Protein AF-A0A8C4X4Q2-F1 (afdb_monomer)

Sequence (157 aa):
MQVPPLYSALKKDGQRLSVLVKKGVPVEAKPARPVTVFNLELQNFSLPLFTLDIECGGGFYVRSLVCDIGKELSSCAHVKKLIRTKQGPFTLEEHALHEDKWTIDAIAESIQAGIPLLTEESTAKKIKLDTTCDIPQSDESNVDGEGTKTIEGKVET

Mean predicted aligned error: 9.9 Å

InterPro domains:
  IPR002501 Pseudouridine sy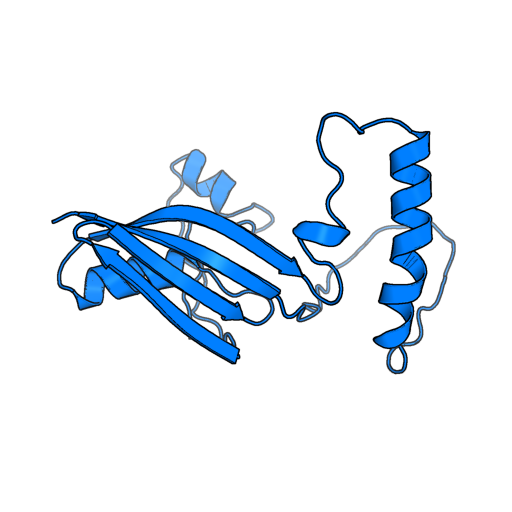nthase II, N-terminal [PF01509] (1-62)
  IPR014780 tRNA pseudouridine synthase II, TruB [PTHR13767] (1-129)
  IPR020103 Pseudouridine synthase, catalytic domain superfamily [SSF55120] (1-108)

pLDDT: mean 81.89, std 21.3, range [24.88, 97.81]

Structure (mmCIF, N/CA/C/O backbone):
data_AF-A0A8C4X4Q2-F1
#
_entry.id   AF-A0A8C4X4Q2-F1
#
loop_
_atom_site.group_PDB
_atom_site.id
_atom_site.type_symbol
_atom_site.label_atom_id
_atom_site.label_alt_id
_atom_site.label_comp_id
_atom_site.label_asym_id
_atom_site.label_entity_id
_atom_site.label_seq_id
_atom_site.pdbx_PDB_ins_code
_atom_site.Cartn_x
_atom_site.Cartn_y
_atom_site.Cartn_z
_atom_site.occupancy
_atom_site.B_iso_or_equiv
_atom_site.auth_seq_id
_atom_site.auth_comp_id
_atom_site.auth_asym_id
_atom_site.auth_atom_id
_atom_site.pdbx_PDB_model_num
ATOM 1 N N . MET A 1 1 ? 4.409 2.897 16.162 1.00 93.44 1 MET A N 1
ATOM 2 C CA . MET A 1 1 ? 4.046 1.461 16.244 1.00 93.44 1 MET A CA 1
ATOM 3 C C . MET A 1 1 ? 2.809 1.229 15.395 1.00 93.44 1 MET A C 1
ATOM 5 O O . MET A 1 1 ? 1.936 2.082 15.424 1.00 93.44 1 MET A O 1
ATOM 9 N N . GLN A 1 2 ? 2.711 0.117 14.666 1.00 92.94 2 GLN A N 1
ATOM 10 C CA . GLN A 1 2 ? 1.495 -0.252 13.929 1.00 92.94 2 GLN A CA 1
ATOM 11 C C . GLN A 1 2 ? 1.080 -1.688 14.223 1.00 92.94 2 GLN A C 1
ATOM 13 O O . GLN A 1 2 ? 1.918 -2.591 14.242 1.00 92.94 2 GLN A O 1
ATOM 18 N N . VAL A 1 3 ? -0.225 -1.896 14.401 1.00 93.06 3 VAL A N 1
ATOM 19 C CA . VAL A 1 3 ? -0.832 -3.229 14.406 1.00 93.06 3 VAL A CA 1
ATOM 20 C C . VAL A 1 3 ? -1.103 -3.636 12.951 1.00 93.06 3 VAL A C 1
ATOM 22 O O . VAL A 1 3 ? -1.819 -2.922 12.237 1.00 93.06 3 VAL A O 1
ATOM 25 N N . PRO A 1 4 ? -0.537 -4.759 12.472 1.00 90.81 4 PRO A N 1
ATOM 26 C CA . PRO A 1 4 ? -0.830 -5.251 11.134 1.00 90.81 4 PRO A CA 1
ATOM 27 C C . PRO A 1 4 ? -2.320 -5.592 10.973 1.00 90.81 4 PRO A C 1
ATOM 29 O O . PRO A 1 4 ? -2.918 -6.168 11.885 1.00 90.81 4 PRO A O 1
ATOM 32 N N . PRO A 1 5 ? -2.924 -5.321 9.805 1.00 89.56 5 PRO A N 1
ATOM 33 C CA . PRO A 1 5 ? -4.310 -5.674 9.552 1.00 89.56 5 PRO A CA 1
ATOM 34 C C . PRO A 1 5 ? -4.478 -7.199 9.499 1.00 89.56 5 PRO A C 1
ATOM 36 O O . PRO A 1 5 ? -3.598 -7.926 9.022 1.00 89.56 5 PRO A O 1
ATOM 39 N N . LEU A 1 6 ? -5.655 -7.681 9.911 1.00 88.88 6 LEU A N 1
ATOM 40 C CA . LEU A 1 6 ? -6.028 -9.102 9.836 1.00 88.88 6 LEU A CA 1
ATOM 41 C C . LEU A 1 6 ? -5.916 -9.645 8.402 1.00 88.88 6 LEU A C 1
ATOM 43 O O . LEU A 1 6 ? -5.392 -10.733 8.166 1.00 88.88 6 LEU A O 1
ATOM 47 N N . TYR A 1 7 ? -6.318 -8.839 7.417 1.00 88.19 7 TYR A N 1
ATOM 48 C CA . TYR A 1 7 ? -6.091 -9.111 6.000 1.00 88.19 7 TYR A CA 1
ATOM 49 C C . TYR A 1 7 ? -4.652 -8.767 5.587 1.00 88.19 7 TYR A C 1
ATOM 51 O O . TYR A 1 7 ? -4.400 -7.781 4.883 1.00 88.19 7 TYR A O 1
ATOM 59 N N . SER A 1 8 ? -3.705 -9.603 6.012 1.00 87.50 8 SER A N 1
ATOM 60 C CA . SER A 1 8 ? -2.290 -9.525 5.637 1.00 87.50 8 SER A CA 1
ATOM 61 C C . SER A 1 8 ? -1.722 -10.887 5.213 1.00 87.50 8 SER A C 1
ATOM 63 O O . SER A 1 8 ? -2.360 -11.941 5.338 1.00 87.50 8 SER A O 1
ATOM 65 N N . ALA A 1 9 ? -0.511 -10.854 4.650 1.00 88.12 9 ALA A N 1
ATOM 66 C CA . ALA A 1 9 ? 0.241 -12.042 4.251 1.00 88.12 9 ALA A CA 1
ATOM 67 C C . ALA A 1 9 ? 1.014 -12.688 5.417 1.00 88.12 9 ALA A C 1
ATOM 69 O O . ALA A 1 9 ? 1.608 -13.751 5.237 1.00 88.12 9 ALA A O 1
ATOM 70 N N . LEU A 1 10 ? 0.987 -12.076 6.608 1.00 85.88 10 LEU A N 1
ATOM 71 C CA . LEU A 1 10 ? 1.619 -12.619 7.808 1.00 85.8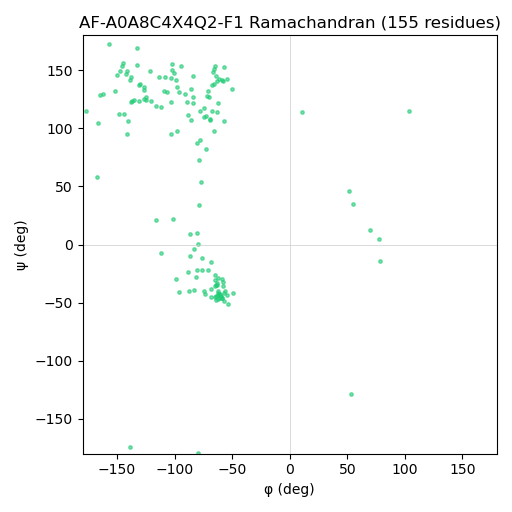8 10 LEU A CA 1
ATOM 72 C C . LEU A 1 10 ? 1.053 -14.007 8.120 1.00 85.88 10 LEU A C 1
ATOM 74 O O . LEU A 1 10 ? -0.144 -14.248 7.966 1.00 85.88 10 LEU A O 1
ATOM 78 N N . LYS A 1 11 ? 1.921 -14.921 8.559 1.00 85.50 11 LYS A N 1
ATOM 79 C CA . LYS A 1 11 ? 1.539 -16.299 8.891 1.00 85.50 11 LYS A CA 1
ATOM 80 C C . LYS A 1 11 ? 1.329 -16.492 10.392 1.00 85.50 11 LYS A C 1
ATOM 82 O O . LYS A 1 11 ? 2.108 -15.959 11.182 1.00 85.50 11 LYS A O 1
ATOM 87 N N . LYS A 1 12 ? 0.326 -17.276 10.774 1.00 82.81 12 LYS A N 1
ATOM 88 C CA . LYS A 1 12 ? 0.125 -17.851 12.110 1.00 82.81 12 LYS A CA 1
ATOM 89 C C . LYS A 1 12 ? 0.001 -19.365 11.918 1.00 82.81 12 LYS A C 1
ATOM 91 O O . LYS A 1 12 ? -0.763 -19.794 11.058 1.00 82.81 12 LYS A O 1
ATOM 96 N N . ASP A 1 13 ? 0.839 -20.137 12.607 1.00 83.88 13 ASP A N 1
ATOM 97 C CA . ASP A 1 13 ? 0.862 -21.609 12.536 1.00 83.88 13 ASP A CA 1
ATOM 98 C C . ASP A 1 13 ? 0.930 -22.152 11.093 1.00 83.88 13 ASP A C 1
ATOM 100 O O . ASP A 1 13 ? 0.159 -23.007 10.664 1.00 83.88 13 ASP A O 1
ATOM 104 N N . GLY A 1 14 ? 1.823 -21.567 10.286 1.00 87.56 14 GLY A N 1
ATOM 105 C CA . GLY A 1 14 ? 2.034 -21.942 8.882 1.00 87.56 14 GLY A CA 1
ATOM 106 C C . GLY A 1 14 ? 0.999 -21.401 7.884 1.00 87.56 14 GLY A C 1
ATOM 107 O O . GLY A 1 14 ? 1.278 -21.373 6.685 1.00 87.56 14 GLY A O 1
ATOM 108 N N . GLN A 1 15 ? -0.148 -20.887 8.338 1.00 86.31 15 GLN A N 1
ATOM 109 C CA . GLN A 1 15 ? -1.210 -20.361 7.472 1.00 86.31 15 GLN A CA 1
ATOM 110 C C . GLN A 1 15 ? -1.227 -18.829 7.444 1.00 86.31 15 GLN A C 1
ATOM 112 O O . GLN A 1 15 ? -0.992 -18.168 8.452 1.00 86.31 15 GLN A O 1
ATOM 117 N N . ARG A 1 16 ? -1.522 -18.227 6.283 1.00 89.44 16 ARG A N 1
ATOM 118 C CA . ARG A 1 16 ? -1.669 -16.764 6.160 1.00 89.44 16 ARG A CA 1
ATOM 119 C C . ARG A 1 16 ? -2.911 -16.290 6.922 1.00 89.44 16 ARG A C 1
ATOM 121 O O . ARG A 1 16 ? -3.975 -16.886 6.767 1.00 89.44 16 ARG A O 1
ATOM 128 N N . LEU A 1 17 ? -2.809 -15.176 7.650 1.00 86.62 17 LEU A N 1
ATOM 129 C CA . LEU A 1 17 ? -3.936 -14.580 8.384 1.00 86.62 17 LEU A CA 1
ATOM 130 C C . LEU A 1 17 ? -5.130 -14.321 7.459 1.00 86.62 17 LEU A C 1
ATOM 132 O O . LEU A 1 17 ? -6.251 -14.695 7.780 1.00 86.62 17 LEU A O 1
ATOM 136 N N . SER A 1 18 ? -4.882 -13.791 6.258 1.00 87.69 18 SER A N 1
ATOM 137 C CA . SER A 1 18 ? -5.931 -13.569 5.252 1.00 87.69 18 SER A CA 1
ATOM 138 C C . SER A 1 18 ? -6.698 -14.837 4.850 1.00 87.69 18 SER A C 1
ATOM 140 O O . SER A 1 18 ? -7.885 -14.754 4.547 1.00 87.69 18 SER A O 1
ATOM 142 N N . VAL A 1 19 ? -6.055 -16.010 4.856 1.00 90.06 19 VAL A N 1
ATOM 143 C CA . VAL A 1 19 ? -6.716 -17.293 4.560 1.00 90.06 19 VAL A CA 1
ATOM 144 C C . VAL A 1 19 ? -7.599 -17.720 5.727 1.00 90.06 19 VAL A C 1
ATOM 146 O O . VAL A 1 19 ? -8.725 -18.155 5.507 1.00 90.06 19 VAL A O 1
ATOM 149 N N . LEU A 1 20 ? -7.108 -17.573 6.957 1.00 88.38 20 LEU A N 1
ATOM 150 C CA . LEU A 1 20 ? -7.858 -17.919 8.162 1.00 88.38 20 LEU A CA 1
ATOM 151 C C . LEU A 1 20 ? -9.107 -17.035 8.321 1.00 88.38 20 LEU A C 1
ATOM 153 O O . LEU A 1 20 ? -10.198 -17.559 8.532 1.00 88.38 20 LEU A O 1
ATOM 157 N N . VAL A 1 21 ? -8.974 -15.722 8.098 1.00 89.56 21 VAL A N 1
ATOM 158 C CA . VAL A 1 21 ? -10.096 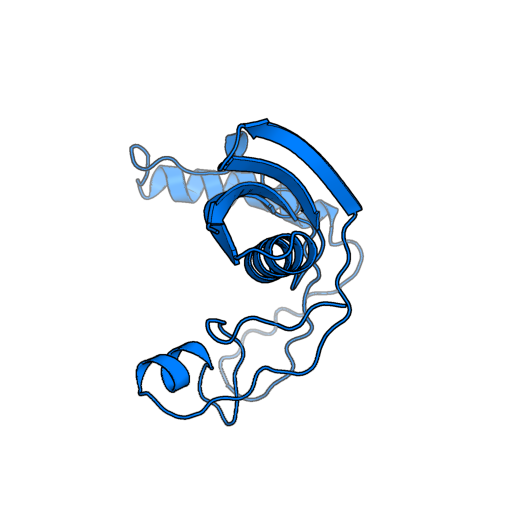-14.767 8.149 1.00 89.56 21 VAL A CA 1
ATOM 159 C C . VAL A 1 21 ? -11.167 -15.108 7.109 1.00 89.56 21 VAL A C 1
ATOM 161 O O . VAL A 1 21 ? -12.350 -15.136 7.432 1.00 89.56 21 VAL A O 1
ATOM 164 N N . LYS A 1 22 ? -10.773 -15.435 5.869 1.00 89.31 22 LYS A N 1
ATOM 165 C CA . LYS A 1 22 ? -11.719 -15.839 4.810 1.00 89.31 22 LYS A CA 1
ATOM 166 C C . LYS A 1 22 ? -12.484 -17.122 5.135 1.00 89.31 22 LYS A C 1
ATOM 168 O O . LYS A 1 22 ? -13.602 -17.291 4.666 1.00 89.31 22 LYS A O 1
ATOM 173 N N . LYS A 1 23 ? -11.889 -18.023 5.919 1.00 91.19 23 LYS A N 1
ATOM 174 C CA . LYS A 1 23 ? -12.534 -19.256 6.393 1.00 91.19 23 LYS A CA 1
ATOM 175 C C . LYS A 1 23 ? -13.462 -19.019 7.595 1.00 91.19 23 LYS A C 1
ATOM 177 O O . LYS A 1 23 ? -14.015 -19.983 8.109 1.00 91.19 23 LYS A O 1
ATOM 182 N N . GLY A 1 24 ? -13.598 -17.776 8.067 1.00 88.62 24 GLY A N 1
ATOM 183 C CA . GLY A 1 24 ? -14.368 -17.445 9.268 1.00 88.62 24 GLY A CA 1
ATOM 184 C C . GLY A 1 24 ? -13.720 -17.932 10.565 1.00 88.62 24 GLY A C 1
ATOM 185 O O . GLY A 1 24 ? -14.369 -17.933 11.607 1.00 88.62 24 GLY A O 1
ATOM 186 N N . VAL A 1 25 ? -12.451 -18.353 10.523 1.00 87.25 25 VAL A N 1
ATOM 187 C CA . VAL A 1 25 ? -11.721 -18.743 11.731 1.00 87.25 25 VAL A CA 1
ATOM 188 C C . VAL A 1 25 ? -11.433 -17.468 12.527 1.00 87.25 25 VAL A C 1
ATOM 190 O O . VAL A 1 25 ? -10.952 -16.496 11.937 1.00 87.25 25 VAL A O 1
ATOM 193 N N . PRO A 1 26 ? -11.704 -17.433 13.843 1.00 84.81 26 PRO A N 1
ATOM 194 C CA . PRO A 1 26 ? -11.332 -16.300 14.675 1.00 84.81 26 PRO A CA 1
ATOM 195 C C . PRO A 1 26 ? -9.808 -16.155 14.684 1.00 84.81 26 PRO A C 1
ATOM 197 O O . PRO A 1 26 ? -9.067 -17.077 15.028 1.00 84.81 26 PRO A O 1
ATOM 200 N N . VAL A 1 27 ? -9.335 -14.989 14.253 1.00 85.12 27 VAL A N 1
ATOM 201 C CA . VAL A 1 27 ? -7.914 -14.681 14.105 1.00 85.12 27 VAL A CA 1
ATOM 202 C C . VAL A 1 27 ? -7.620 -13.401 14.858 1.00 85.12 27 VAL A C 1
ATOM 204 O O . VAL A 1 27 ? -8.225 -12.364 14.601 1.00 85.12 27 VAL A O 1
ATOM 207 N N . GLU A 1 28 ? -6.648 -13.471 15.753 1.00 86.38 28 GLU A N 1
ATOM 208 C CA . GLU A 1 28 ? -6.134 -12.301 16.452 1.00 86.38 28 GLU A CA 1
ATOM 209 C C . GLU A 1 28 ? -5.082 -11.583 15.608 1.00 86.38 28 GLU A C 1
ATOM 211 O O . GLU A 1 28 ? -4.285 -12.208 14.894 1.00 86.38 28 GLU A O 1
ATOM 216 N N . ALA A 1 29 ? -5.067 -10.255 15.708 1.00 83.62 29 ALA A N 1
ATOM 217 C CA . ALA A 1 29 ? -4.037 -9.448 15.081 1.00 83.62 29 ALA A CA 1
ATOM 218 C C . ALA A 1 29 ? -2.667 -9.766 15.696 1.00 83.62 29 ALA A C 1
ATOM 220 O O . ALA A 1 29 ? -2.539 -10.029 16.892 1.00 83.62 29 ALA A O 1
ATOM 221 N N . LYS A 1 30 ? -1.618 -9.728 14.870 1.00 87.31 30 LYS A N 1
ATOM 222 C CA . LYS A 1 30 ? -0.247 -9.821 15.384 1.00 87.31 30 LYS A CA 1
ATOM 223 C C . LYS A 1 30 ? 0.082 -8.597 16.248 1.00 87.31 30 LYS A C 1
ATOM 225 O O . LYS A 1 30 ? -0.484 -7.530 16.007 1.00 87.31 30 LYS A O 1
ATOM 230 N N . PRO A 1 31 ? 1.022 -8.727 17.205 1.00 91.12 31 PRO A N 1
ATOM 231 C CA . PRO A 1 31 ? 1.423 -7.610 18.051 1.00 91.12 31 PRO A CA 1
ATOM 232 C C . PRO A 1 31 ? 1.923 -6.431 17.216 1.00 91.12 31 PRO A C 1
ATOM 234 O O . PRO A 1 31 ? 2.441 -6.614 16.106 1.00 91.12 31 PRO A O 1
ATOM 237 N N . ALA A 1 32 ? 1.772 -5.232 17.779 1.00 93.06 32 ALA A N 1
ATOM 238 C CA . ALA A 1 32 ? 2.241 -4.006 17.159 1.00 93.06 32 ALA A CA 1
ATOM 239 C C . ALA A 1 32 ? 3.754 -4.063 16.914 1.00 93.06 32 ALA A C 1
ATOM 241 O O . ALA A 1 32 ? 4.513 -4.575 17.737 1.00 93.06 32 ALA A O 1
ATOM 242 N N . ARG A 1 33 ? 4.192 -3.520 15.780 1.00 92.88 33 ARG A N 1
ATOM 243 C CA . ARG A 1 33 ? 5.599 -3.505 15.366 1.00 92.88 33 ARG A CA 1
ATOM 244 C C . ARG A 1 33 ? 6.080 -2.070 15.165 1.00 92.88 33 ARG A C 1
ATOM 246 O O . ARG A 1 33 ? 5.258 -1.211 14.812 1.00 92.88 33 ARG A O 1
ATOM 253 N N . PRO A 1 34 ? 7.371 -1.783 15.397 1.00 94.19 34 PRO A N 1
ATOM 254 C CA . PRO A 1 34 ? 7.941 -0.517 14.971 1.00 94.19 34 PRO A CA 1
ATOM 255 C C . PRO A 1 34 ? 7.873 -0.433 13.445 1.00 94.19 34 PRO A C 1
ATOM 257 O O . PRO A 1 34 ? 8.036 -1.431 12.748 1.00 94.19 34 PRO A O 1
ATOM 260 N N . VAL A 1 35 ? 7.568 0.760 12.953 1.00 94.12 35 VAL A N 1
ATOM 261 C CA . VAL A 1 35 ? 7.561 1.107 11.532 1.00 94.12 35 VAL A CA 1
ATOM 262 C C . VAL A 1 35 ? 8.118 2.515 11.411 1.00 94.12 35 VAL A C 1
ATOM 264 O O . VAL A 1 35 ? 7.921 3.324 12.323 1.00 94.12 35 VAL A O 1
ATOM 267 N N . THR A 1 36 ? 8.773 2.798 10.292 1.00 93.81 36 THR A N 1
ATOM 268 C CA . THR A 1 36 ? 9.376 4.104 10.023 1.00 93.81 36 THR A CA 1
ATOM 269 C C . THR A 1 36 ? 8.588 4.822 8.940 1.00 93.81 36 THR A C 1
ATOM 271 O O . THR A 1 36 ? 8.265 4.238 7.902 1.00 93.81 36 THR A O 1
ATOM 274 N N . VAL A 1 37 ? 8.278 6.088 9.202 1.00 95.06 37 VAL A N 1
ATOM 275 C CA . VAL A 1 37 ? 7.725 7.033 8.231 1.00 95.06 37 VAL A CA 1
ATOM 276 C C . VAL A 1 37 ? 8.763 8.131 8.076 1.00 95.06 37 VAL A C 1
ATOM 278 O O . VAL A 1 37 ? 9.121 8.766 9.064 1.00 95.06 37 VAL A O 1
ATOM 281 N N . PHE A 1 38 ? 9.274 8.294 6.863 1.00 95.25 38 PHE A N 1
ATOM 282 C CA . PHE A 1 38 ? 10.283 9.294 6.526 1.00 95.25 38 PHE A CA 1
ATOM 283 C C . PHE A 1 38 ? 9.627 10.622 6.151 1.00 95.25 38 PHE A C 1
ATOM 285 O O . PHE A 1 38 ? 10.074 11.673 6.600 1.00 95.25 38 PHE A O 1
ATOM 292 N N . ASN A 1 39 ? 8.516 10.561 5.409 1.00 96.19 39 ASN A N 1
ATOM 293 C CA . ASN A 1 39 ? 7.710 11.720 5.046 1.00 96.19 39 ASN A CA 1
ATOM 294 C C . ASN A 1 39 ? 6.212 11.382 5.067 1.00 96.19 39 ASN A C 1
ATOM 296 O O . ASN A 1 39 ? 5.813 10.257 4.749 1.00 96.19 39 ASN A O 1
ATOM 300 N N . LEU A 1 40 ? 5.386 12.359 5.438 1.00 96.12 40 LEU A N 1
ATOM 301 C CA . LEU A 1 40 ? 3.928 12.259 5.449 1.00 96.12 40 LEU A CA 1
ATOM 302 C C . LEU A 1 40 ? 3.326 13.632 5.148 1.00 96.12 40 LEU A C 1
ATOM 304 O O . LEU A 1 40 ? 3.399 14.535 5.978 1.00 96.12 40 LEU A O 1
ATOM 308 N N . GLU A 1 41 ? 2.685 13.763 3.994 1.00 97.38 41 GLU A N 1
ATOM 309 C CA . GLU A 1 41 ? 2.110 15.024 3.533 1.00 97.38 41 GLU A CA 1
ATOM 310 C C . GLU A 1 41 ? 0.634 14.860 3.160 1.00 97.38 41 GLU A C 1
ATOM 312 O O . GLU A 1 41 ? 0.251 13.904 2.486 1.00 97.38 41 GLU A O 1
ATO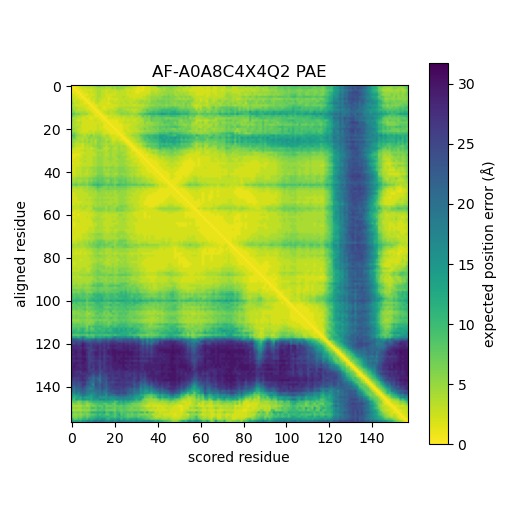M 317 N N . LEU A 1 42 ? -0.209 15.804 3.588 1.00 96.69 42 LEU A N 1
ATOM 318 C CA . LEU A 1 42 ? -1.605 15.901 3.164 1.00 96.69 42 LEU A CA 1
ATOM 319 C C . LEU A 1 42 ? -1.681 16.701 1.860 1.00 96.69 42 LEU A C 1
ATOM 321 O O . LEU A 1 42 ? -1.537 17.918 1.867 1.00 96.69 42 LEU A O 1
ATOM 325 N N . GLN A 1 43 ? -1.950 16.013 0.756 1.00 97.00 43 GLN A N 1
ATOM 326 C CA . GLN A 1 43 ? -1.997 16.600 -0.586 1.00 97.00 43 GLN A CA 1
ATOM 327 C C . GLN A 1 43 ? -3.350 17.254 -0.891 1.00 97.00 43 GLN A C 1
ATOM 329 O O . GLN A 1 43 ? -3.431 18.293 -1.540 1.00 97.00 43 GLN A O 1
ATOM 334 N N . ASN A 1 44 ? -4.445 16.627 -0.455 1.00 95.75 44 ASN A N 1
ATOM 335 C CA . ASN A 1 44 ? -5.796 17.133 -0.684 1.00 95.75 44 ASN A CA 1
ATOM 336 C C . ASN A 1 44 ? -6.722 16.703 0.456 1.00 95.75 44 ASN A C 1
ATOM 338 O O . ASN A 1 44 ? -6.590 15.600 0.988 1.00 95.75 44 ASN A O 1
ATOM 342 N N . PHE A 1 45 ? -7.678 17.559 0.804 1.00 95.19 45 PHE A N 1
ATOM 343 C CA . PHE A 1 45 ? -8.713 17.283 1.786 1.00 95.19 45 PHE A CA 1
ATOM 344 C C . PHE A 1 45 ? -10.048 17.864 1.313 1.00 95.19 45 PHE A C 1
ATOM 346 O O . PHE A 1 45 ? -10.264 19.074 1.334 1.00 95.19 45 PHE A O 1
ATOM 353 N N . SER A 1 46 ? -10.950 16.989 0.876 1.00 94.19 46 SER A N 1
ATOM 354 C CA . SER A 1 46 ? -12.286 17.342 0.403 1.00 94.19 46 SER A CA 1
ATOM 355 C C . SER A 1 46 ? -13.265 16.280 0.880 1.00 94.19 46 SER A C 1
ATOM 357 O O . SER A 1 46 ? -13.391 15.219 0.269 1.00 94.19 46 SER A O 1
ATOM 359 N N . LEU A 1 47 ? -13.918 16.549 2.013 1.00 90.94 47 LEU A N 1
ATOM 360 C CA . LEU A 1 47 ? -14.770 15.577 2.694 1.00 90.94 47 LEU A CA 1
ATOM 361 C C . LEU A 1 47 ? -15.783 14.926 1.730 1.00 90.94 47 LEU A C 1
ATOM 363 O O . LEU A 1 47 ? -16.440 15.632 0.965 1.00 90.94 47 LEU A O 1
ATOM 367 N N . PRO A 1 48 ? -15.936 13.589 1.769 1.00 93.62 48 PRO A N 1
ATOM 368 C CA . PRO A 1 48 ? -15.342 12.653 2.735 1.00 93.62 48 PRO A CA 1
ATOM 369 C C . PRO A 1 48 ? -13.929 12.146 2.378 1.00 93.62 48 PRO A C 1
ATOM 371 O O . PRO A 1 48 ? -13.447 11.196 2.991 1.00 93.62 48 PRO A O 1
ATOM 374 N N . LEU A 1 49 ? -13.275 12.701 1.359 1.00 96.44 49 LEU A N 1
ATOM 375 C CA . LEU A 1 49 ? -12.019 12.199 0.805 1.00 96.44 49 LEU A CA 1
ATOM 376 C C . LEU A 1 49 ? -10.802 13.000 1.267 1.00 96.44 49 LEU A C 1
ATOM 378 O O . LEU A 1 49 ? -10.856 14.209 1.488 1.00 96.44 49 LEU A O 1
ATOM 382 N N . PHE A 1 50 ? -9.672 12.310 1.353 1.00 96.38 50 PHE A N 1
ATOM 383 C CA . PHE A 1 50 ? -8.370 12.921 1.578 1.00 96.38 50 PHE A CA 1
ATOM 384 C C . PHE A 1 50 ? -7.281 12.152 0.838 1.00 96.38 50 PHE A C 1
ATOM 386 O O . PHE A 1 50 ? -7.406 10.948 0.615 1.00 96.38 50 PHE A O 1
ATOM 393 N N . THR A 1 51 ? -6.195 12.833 0.494 1.00 97.81 51 THR A N 1
ATOM 394 C CA . THR A 1 51 ? -5.049 12.237 -0.196 1.00 97.81 51 THR A CA 1
ATOM 395 C C . THR A 1 51 ? -3.793 12.496 0.612 1.00 97.81 51 THR A C 1
ATOM 397 O O . THR A 1 51 ? -3.510 13.649 0.928 1.00 97.81 51 THR A O 1
ATOM 400 N N . LEU A 1 52 ? -3.038 11.443 0.926 1.00 97.69 52 LEU A N 1
ATOM 401 C CA . LEU A 1 52 ? -1.724 11.562 1.555 1.00 97.69 52 LEU A CA 1
ATOM 402 C C . LEU A 1 52 ? -0.640 11.084 0.596 1.00 97.69 52 LEU A C 1
ATOM 404 O O . LEU A 1 52 ? -0.838 10.098 -0.120 1.00 97.69 52 LEU A O 1
ATOM 408 N N . ASP A 1 53 ? 0.512 11.737 0.641 1.00 97.44 53 ASP A N 1
ATOM 409 C CA . ASP A 1 53 ? 1.751 11.195 0.101 1.00 97.44 53 ASP A CA 1
ATOM 410 C C . ASP A 1 53 ? 2.668 10.761 1.244 1.00 97.44 53 ASP A C 1
ATOM 412 O O . ASP A 1 53 ? 2.809 11.466 2.246 1.00 97.44 53 ASP A O 1
ATOM 416 N N . ILE A 1 54 ? 3.203 9.545 1.146 1.00 97.19 54 ILE A N 1
ATOM 417 C CA . ILE A 1 54 ? 3.875 8.871 2.258 1.00 97.19 54 ILE A CA 1
ATOM 418 C C . ILE A 1 54 ? 5.168 8.239 1.778 1.00 97.19 54 ILE A C 1
ATOM 420 O O . ILE A 1 54 ? 5.151 7.351 0.928 1.00 97.19 54 ILE A O 1
ATOM 424 N N . GLU A 1 55 ? 6.274 8.589 2.418 1.00 96.19 55 GLU A N 1
ATOM 425 C CA . GLU A 1 55 ? 7.532 7.862 2.308 1.00 96.19 55 GLU A CA 1
ATOM 426 C C . GLU A 1 55 ? 7.732 7.020 3.567 1.00 96.19 55 GLU A C 1
ATOM 428 O O . GLU A 1 55 ? 7.698 7.524 4.691 1.00 96.19 55 GLU A O 1
ATOM 433 N N . CYS A 1 56 ? 7.880 5.707 3.402 1.00 95.38 56 CYS A N 1
ATOM 434 C CA . CYS A 1 56 ? 7.898 4.774 4.524 1.00 95.38 56 CYS A CA 1
ATOM 435 C C . CYS A 1 56 ? 8.860 3.610 4.298 1.00 95.38 56 CYS A C 1
ATOM 437 O O . CYS A 1 56 ? 9.180 3.253 3.165 1.00 95.38 56 CYS A O 1
ATOM 439 N N . GLY A 1 57 ? 9.302 3.008 5.401 1.00 93.12 57 GLY A N 1
ATOM 440 C CA . GLY A 1 57 ? 10.147 1.818 5.380 1.00 93.12 57 GLY A CA 1
ATOM 441 C C . GLY A 1 57 ? 9.368 0.520 5.145 1.00 93.12 57 GLY A C 1
ATOM 442 O O . GLY A 1 57 ? 8.134 0.491 5.026 1.00 93.12 57 GLY A O 1
ATOM 443 N N . GLY A 1 58 ? 10.109 -0.588 5.140 1.00 89.62 58 GLY A N 1
ATOM 444 C CA . GLY A 1 58 ? 9.557 -1.935 5.061 1.00 89.62 58 GLY A CA 1
ATOM 445 C C . GLY A 1 58 ? 8.508 -2.213 6.146 1.00 89.62 58 GLY A C 1
ATOM 446 O O . GLY A 1 58 ? 8.611 -1.780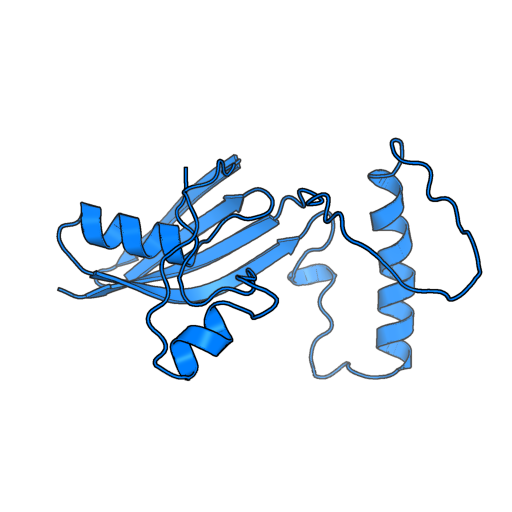 7.290 1.00 89.62 58 GLY A O 1
ATOM 447 N N . GLY A 1 59 ? 7.455 -2.955 5.789 1.00 89.56 59 GLY A N 1
ATOM 448 C CA . GLY A 1 59 ? 6.434 -3.395 6.750 1.00 89.56 59 GLY A CA 1
ATOM 449 C C . GLY A 1 59 ? 5.406 -2.339 7.179 1.00 89.56 59 GLY A C 1
ATOM 450 O O . GLY A 1 59 ? 4.550 -2.653 8.007 1.00 89.56 59 GLY A O 1
ATOM 451 N N . PHE A 1 60 ? 5.429 -1.132 6.605 1.00 93.88 60 PHE A N 1
ATOM 452 C CA . PHE A 1 60 ? 4.416 -0.106 6.855 1.00 93.88 60 PHE A CA 1
ATOM 453 C C . PHE A 1 60 ? 3.055 -0.461 6.230 1.00 93.88 60 PHE A C 1
ATOM 455 O O . PHE A 1 60 ? 2.937 -0.720 5.026 1.00 93.88 60 PHE A O 1
ATOM 462 N N . TYR A 1 61 ? 1.993 -0.429 7.038 1.00 93.88 61 TYR A N 1
ATOM 463 C CA . TYR A 1 61 ? 0.628 -0.712 6.603 1.00 93.88 61 TYR A CA 1
ATOM 464 C C . TYR A 1 61 ? -0.176 0.578 6.447 1.00 93.88 61 TYR A C 1
ATOM 466 O O . TYR A 1 61 ? -0.848 1.031 7.370 1.00 93.88 61 TYR A O 1
ATOM 474 N N . VAL A 1 62 ? -0.217 1.100 5.219 1.00 95.12 62 VAL A N 1
ATOM 475 C CA . VAL A 1 62 ? -1.062 2.247 4.832 1.00 95.12 62 VAL A CA 1
ATOM 476 C C . VAL A 1 62 ? -2.521 2.081 5.275 1.00 95.12 62 VAL A C 1
ATOM 478 O O . VAL A 1 62 ? -3.142 3.014 5.772 1.00 95.12 62 VAL A O 1
ATOM 481 N N . ARG A 1 63 ? -3.080 0.875 5.121 1.00 93.50 63 ARG A N 1
ATOM 482 C CA . ARG A 1 63 ? -4.465 0.587 5.526 1.00 93.50 63 ARG A CA 1
ATOM 483 C C . ARG A 1 63 ? -4.675 0.715 7.037 1.00 93.50 63 ARG A C 1
ATOM 485 O O . ARG A 1 63 ? -5.748 1.146 7.442 1.00 93.50 63 ARG A O 1
ATOM 492 N N . SER A 1 64 ? -3.674 0.357 7.845 1.00 94.00 64 SER A N 1
ATOM 493 C CA . SER A 1 64 ? -3.731 0.557 9.296 1.00 94.00 64 SER A CA 1
ATOM 494 C C . SER A 1 64 ? -3.689 2.046 9.628 1.00 94.00 64 SER A C 1
ATOM 496 O O . SER A 1 64 ? -4.551 2.497 10.369 1.00 94.00 64 SER A O 1
ATOM 498 N N . LEU A 1 65 ? -2.789 2.818 8.997 1.00 95.19 65 LEU A N 1
ATOM 499 C CA . LEU A 1 65 ? -2.737 4.276 9.168 1.00 95.19 65 LEU A CA 1
ATOM 500 C C . LEU A 1 65 ? -4.101 4.927 8.897 1.00 95.19 65 LEU A C 1
ATOM 502 O O . LEU A 1 65 ? -4.590 5.682 9.727 1.00 95.19 65 LEU A O 1
ATOM 506 N N . VAL A 1 66 ? -4.731 4.624 7.758 1.00 95.56 66 VAL A N 1
ATOM 507 C CA . VAL A 1 66 ? -6.035 5.216 7.409 1.00 95.56 66 VAL A CA 1
ATOM 508 C C . VAL A 1 66 ? -7.117 4.832 8.416 1.00 95.56 66 VAL A C 1
ATOM 510 O O . VAL A 1 66 ? -7.890 5.691 8.826 1.00 95.56 66 VAL A O 1
ATOM 513 N N . CYS A 1 67 ? -7.152 3.573 8.858 1.00 94.12 67 CYS A N 1
ATOM 514 C CA . CYS A 1 67 ? -8.089 3.137 9.892 1.00 94.12 67 CYS A CA 1
ATOM 515 C C . CYS A 1 67 ? -7.881 3.899 11.210 1.00 94.12 67 CYS A C 1
ATOM 517 O O . CYS A 1 67 ? -8.856 4.314 11.833 1.00 94.12 67 CYS A O 1
ATOM 519 N N . ASP A 1 68 ? -6.628 4.107 11.616 1.00 94.25 68 ASP A N 1
ATOM 520 C CA . ASP A 1 68 ? -6.293 4.820 12.848 1.00 94.25 68 ASP A CA 1
ATOM 521 C C . ASP A 1 68 ? -6.637 6.317 12.754 1.00 94.25 68 ASP A C 1
ATOM 523 O O . ASP A 1 68 ? -7.202 6.855 13.700 1.00 94.25 68 ASP A O 1
ATOM 527 N N . ILE A 1 69 ? -6.432 6.959 11.595 1.00 94.62 69 ILE A N 1
ATOM 528 C CA . ILE A 1 69 ? -6.904 8.334 11.334 1.00 94.62 69 ILE A CA 1
ATOM 529 C C . ILE A 1 69 ? -8.428 8.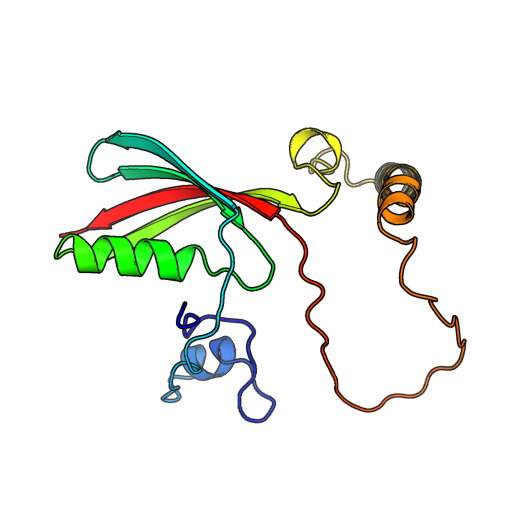425 11.486 1.00 94.62 69 ILE A C 1
ATOM 531 O O . ILE A 1 69 ? -8.926 9.340 12.133 1.00 94.62 69 ILE A O 1
ATOM 535 N N . GLY A 1 70 ? -9.176 7.473 10.918 1.00 94.31 70 GLY A N 1
ATOM 536 C CA . GLY A 1 70 ? -10.634 7.438 11.057 1.00 94.31 70 GLY A CA 1
ATOM 537 C C . GLY A 1 70 ? -11.071 7.385 12.521 1.00 94.31 70 GLY A C 1
ATOM 538 O O . GLY A 1 70 ? -11.892 8.199 12.939 1.00 94.31 70 GLY A O 1
ATOM 539 N N . LYS A 1 71 ? -10.468 6.484 13.311 1.00 93.94 71 LYS A N 1
ATOM 540 C CA . LYS A 1 71 ? -10.756 6.354 14.750 1.00 93.94 71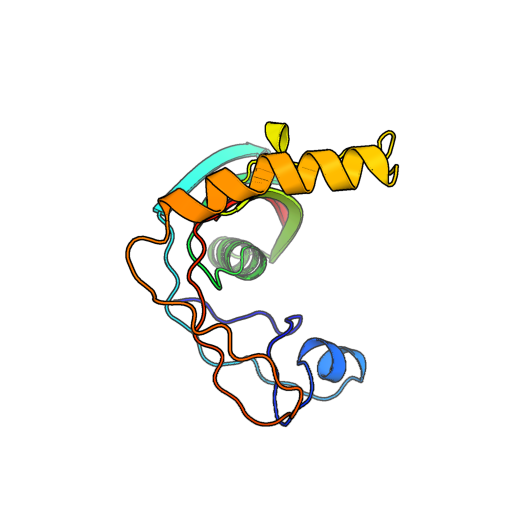 LYS A CA 1
ATOM 541 C C . LYS A 1 71 ? -10.460 7.640 15.515 1.00 93.94 71 LYS A C 1
ATOM 543 O O . LYS A 1 71 ? -11.276 8.037 16.340 1.00 93.94 71 LYS A O 1
ATOM 548 N N . GLU A 1 72 ? -9.326 8.281 15.236 1.00 95.12 72 GLU A N 1
ATOM 549 C CA . GLU A 1 72 ? -8.939 9.538 15.889 1.00 95.12 72 GLU A CA 1
ATOM 550 C C . GLU A 1 72 ? -9.935 10.665 15.575 1.00 95.12 72 GLU A C 1
ATOM 552 O O . GLU A 1 72 ? -10.260 11.487 16.426 1.00 95.12 72 GLU A O 1
ATOM 557 N N . LEU A 1 73 ? -10.516 10.645 14.373 1.00 92.94 73 LEU A N 1
ATOM 558 C CA . LEU A 1 73 ? -11.589 11.550 13.959 1.00 92.94 73 LEU A CA 1
ATOM 559 C C . LEU A 1 73 ? -12.984 11.127 14.458 1.00 92.94 73 LEU A C 1
ATOM 561 O O . LEU A 1 73 ? -13.981 11.696 14.019 1.00 92.94 73 LEU A O 1
ATOM 565 N N . SER A 1 74 ? -13.080 10.145 15.362 1.00 94.88 74 SER A N 1
ATOM 566 C CA . SER A 1 74 ? -14.353 9.581 15.848 1.00 94.88 74 SER A CA 1
ATOM 567 C C . SER A 1 74 ? -15.265 9.072 14.721 1.00 94.88 74 SER A C 1
ATOM 569 O O . SER A 1 74 ? -16.487 9.184 14.784 1.00 94.88 74 SER A O 1
ATOM 571 N N . SER A 1 75 ? -14.660 8.520 13.673 1.00 94.75 75 SER A N 1
ATOM 572 C CA . SER A 1 75 ? -15.322 8.041 12.463 1.00 94.75 75 SER A CA 1
ATOM 573 C C . SER A 1 75 ? -14.701 6.706 12.019 1.00 94.75 75 SER A C 1
ATOM 575 O O . SER A 1 75 ? -13.870 6.114 12.712 1.00 94.75 75 SER A O 1
ATOM 577 N N . CYS A 1 76 ? -15.107 6.189 10.864 1.00 93.69 76 CYS A N 1
ATOM 578 C CA . CYS A 1 76 ? -14.426 5.090 10.195 1.00 93.69 76 CYS A CA 1
ATOM 579 C C . CYS A 1 76 ? -13.720 5.637 8.960 1.00 93.69 76 CYS A C 1
ATOM 581 O O . CYS A 1 76 ? -14.227 6.523 8.288 1.00 93.69 76 CYS A O 1
ATOM 583 N N . ALA A 1 77 ? -12.551 5.110 8.615 1.00 95.38 77 ALA A N 1
ATOM 584 C CA . ALA A 1 77 ? -11.932 5.444 7.343 1.00 95.38 77 ALA A CA 1
ATOM 585 C C . ALA A 1 77 ? -11.334 4.205 6.699 1.00 95.38 77 ALA A C 1
ATOM 587 O O . ALA A 1 77 ? -10.795 3.318 7.368 1.00 95.38 77 ALA A O 1
ATOM 588 N N . HIS A 1 78 ? -11.426 4.153 5.376 1.00 95.25 78 HIS A N 1
ATOM 589 C CA . HIS A 1 78 ? -10.845 3.091 4.579 1.00 95.25 78 HIS A CA 1
ATOM 590 C C . HIS A 1 78 ? -10.084 3.675 3.391 1.00 95.25 78 HIS A C 1
ATOM 592 O O . HIS A 1 78 ? -10.344 4.776 2.906 1.00 95.25 78 HIS A O 1
ATOM 598 N N . VAL A 1 79 ? -9.111 2.914 2.902 1.00 96.31 79 VAL A N 1
ATOM 599 C CA . VAL A 1 79 ? -8.394 3.270 1.677 1.00 96.31 79 VAL A CA 1
ATOM 600 C C . VAL A 1 79 ? -9.339 3.063 0.497 1.00 96.31 79 VAL A C 1
ATOM 602 O O . VAL A 1 79 ? -9.921 1.985 0.359 1.00 96.31 79 VAL A O 1
ATOM 605 N N . LYS A 1 80 ? -9.490 4.084 -0.345 1.00 96.44 80 LYS A N 1
ATOM 606 C CA . LYS A 1 80 ? -10.247 4.015 -1.602 1.00 96.44 80 LYS A CA 1
ATOM 607 C C . LYS A 1 80 ? -9.318 3.734 -2.782 1.00 96.44 80 LYS A C 1
ATOM 609 O O . LYS A 1 80 ? -9.652 2.920 -3.637 1.00 96.44 80 LYS A O 1
ATOM 614 N N . LYS A 1 81 ? -8.139 4.361 -2.806 1.00 96.31 81 LYS A N 1
ATOM 615 C CA . LYS A 1 81 ? -7.101 4.149 -3.822 1.00 96.31 81 LYS A CA 1
ATOM 616 C C . LYS A 1 81 ? -5.732 4.114 -3.153 1.00 96.31 81 LYS A C 1
ATOM 618 O O . LYS A 1 81 ? -5.469 4.867 -2.223 1.00 96.31 81 LYS A O 1
ATOM 623 N N . LEU A 1 82 ? -4.852 3.239 -3.623 1.00 96.19 82 LEU A N 1
ATOM 624 C CA . LEU A 1 82 ? -3.468 3.164 -3.165 1.00 96.19 82 LEU A CA 1
ATOM 625 C C . LEU A 1 82 ? -2.565 2.954 -4.367 1.00 96.19 82 LEU A C 1
ATOM 627 O O . LEU A 1 82 ? -2.721 1.972 -5.087 1.00 96.19 82 LEU A O 1
ATOM 631 N N . ILE A 1 83 ? -1.619 3.863 -4.554 1.00 95.81 83 ILE A N 1
ATOM 632 C CA . ILE A 1 83 ? -0.625 3.808 -5.614 1.00 95.81 83 ILE A CA 1
ATOM 633 C C . ILE A 1 83 ? 0.742 3.783 -4.946 1.00 95.81 83 ILE A C 1
ATOM 635 O O . ILE A 1 83 ? 1.088 4.657 -4.158 1.00 95.81 83 ILE A O 1
ATOM 639 N N . ARG A 1 84 ? 1.540 2.763 -5.245 1.00 95.31 84 ARG A N 1
ATOM 640 C CA . ARG A 1 84 ? 2.952 2.774 -4.873 1.00 95.31 84 ARG A CA 1
ATOM 641 C C . ARG A 1 84 ? 3.721 3.434 -6.009 1.00 95.31 84 ARG A C 1
ATOM 643 O O . ARG A 1 84 ? 3.780 2.861 -7.090 1.00 95.31 84 ARG A O 1
ATOM 650 N N . THR A 1 85 ? 4.265 4.615 -5.753 1.00 95.81 85 THR A N 1
ATOM 651 C CA . THR A 1 85 ? 4.979 5.430 -6.743 1.00 95.81 85 THR A CA 1
ATOM 652 C C . THR A 1 85 ? 6.464 5.090 -6.802 1.00 95.81 85 THR A C 1
ATOM 654 O O . THR A 1 85 ? 7.081 5.287 -7.842 1.00 95.81 85 THR A O 1
ATOM 657 N N . LYS A 1 86 ? 7.033 4.524 -5.727 1.00 93.62 86 LYS A N 1
ATOM 658 C CA . LYS A 1 86 ? 8.445 4.122 -5.667 1.00 93.62 86 LYS A CA 1
ATOM 659 C C . LYS A 1 86 ? 8.670 2.888 -4.787 1.00 93.62 86 LYS A C 1
ATOM 661 O O . LYS A 1 86 ? 7.948 2.654 -3.811 1.00 93.62 86 LYS A O 1
ATOM 666 N N . GLN A 1 87 ? 9.681 2.093 -5.121 1.00 93.06 87 GLN A N 1
ATOM 667 C CA . GLN A 1 87 ? 10.249 1.048 -4.270 1.00 93.06 87 GLN A CA 1
ATOM 668 C C . GLN A 1 87 ? 11.765 0.982 -4.486 1.00 93.06 87 GLN A C 1
ATOM 670 O O . GLN A 1 87 ? 12.209 0.565 -5.554 1.00 93.06 87 GLN A O 1
ATOM 675 N N . GLY A 1 88 ? 12.546 1.354 -3.470 1.00 89.75 88 GLY A N 1
ATOM 676 C CA . GLY A 1 88 ? 13.995 1.500 -3.611 1.00 89.75 88 GLY A CA 1
ATOM 677 C C . GLY A 1 88 ? 14.321 2.432 -4.787 1.00 89.75 88 GLY A C 1
ATOM 678 O O . GLY A 1 88 ? 13.716 3.503 -4.878 1.00 89.75 88 GLY A O 1
ATOM 679 N N . PRO A 1 89 ? 15.190 2.037 -5.730 1.00 90.56 89 PRO A N 1
ATOM 680 C CA . PRO A 1 89 ? 15.521 2.864 -6.890 1.00 90.56 89 PRO A CA 1
ATOM 681 C C . PRO A 1 89 ? 14.431 2.872 -7.978 1.00 90.56 89 PRO A C 1
ATOM 683 O O . PRO A 1 89 ? 14.479 3.695 -8.884 1.00 90.56 89 PRO A O 1
ATOM 686 N N . PHE A 1 90 ? 13.434 1.984 -7.906 1.00 92.50 90 PHE A N 1
ATOM 687 C CA . PHE A 1 90 ? 12.441 1.826 -8.967 1.00 92.50 90 PHE A CA 1
ATOM 688 C C . PHE A 1 90 ? 11.242 2.748 -8.764 1.00 92.50 90 PHE A C 1
ATOM 690 O O . PHE A 1 90 ? 10.531 2.666 -7.758 1.00 92.50 90 PHE A O 1
ATOM 697 N N . THR A 1 91 ? 10.980 3.587 -9.757 1.00 93.31 91 THR A N 1
ATOM 698 C CA . THR A 1 91 ? 9.836 4.504 -9.831 1.00 93.31 91 THR A CA 1
ATOM 699 C C . THR A 1 91 ? 8.730 3.938 -10.724 1.00 93.31 91 THR A C 1
ATOM 701 O O . THR A 1 91 ? 8.988 3.231 -11.698 1.00 93.31 91 THR A O 1
ATOM 704 N N . LEU A 1 92 ? 7.475 4.250 -10.402 1.00 92.94 92 LEU A N 1
ATOM 705 C CA . LEU A 1 92 ? 6.312 3.851 -11.198 1.00 92.94 92 LEU A CA 1
ATOM 706 C C . LEU A 1 92 ? 6.347 4.469 -12.601 1.00 92.94 92 LEU A C 1
ATOM 708 O O . LEU A 1 92 ? 5.903 3.833 -13.546 1.00 92.94 92 LEU A O 1
ATOM 712 N N . GLU A 1 93 ? 6.859 5.690 -12.726 1.00 91.62 93 GLU A N 1
ATOM 713 C CA . GLU A 1 93 ? 6.871 6.431 -13.990 1.00 91.62 93 GLU A CA 1
ATOM 714 C C . GLU A 1 93 ? 7.923 5.906 -14.969 1.00 91.62 93 GLU A C 1
ATOM 716 O O . GLU A 1 93 ? 7.644 5.794 -16.159 1.00 91.62 93 GLU A O 1
ATOM 721 N N . GLU A 1 94 ? 9.116 5.557 -14.485 1.00 90.62 94 GLU A N 1
ATOM 722 C CA . GLU A 1 94 ? 10.231 5.199 -15.370 1.00 90.62 94 GLU A CA 1
ATOM 723 C C . GLU A 1 94 ? 10.406 3.683 -15.514 1.00 90.62 94 GLU A C 1
ATOM 725 O O . GLU A 1 94 ? 10.867 3.213 -16.551 1.00 90.62 94 GLU A O 1
ATOM 730 N N . HIS A 1 95 ? 10.043 2.902 -14.489 1.00 92.56 95 HIS A N 1
ATOM 731 C CA . HIS A 1 95 ? 10.412 1.483 -14.410 1.00 92.56 95 HIS A CA 1
ATOM 732 C C . HIS A 1 95 ? 9.228 0.523 -14.544 1.00 92.56 95 HIS A C 1
ATOM 734 O O . HIS A 1 95 ? 9.430 -0.691 -14.619 1.00 92.56 95 HIS A O 1
ATOM 740 N N . ALA A 1 96 ? 7.988 1.019 -14.564 1.00 91.25 96 ALA A N 1
ATOM 741 C CA . ALA A 1 96 ? 6.832 0.158 -14.766 1.00 91.25 96 ALA A CA 1
ATOM 742 C C . ALA A 1 96 ? 6.577 -0.092 -16.258 1.00 91.25 96 ALA A C 1
ATOM 744 O O . ALA A 1 96 ? 6.404 0.830 -17.051 1.00 91.25 96 ALA A O 1
ATOM 745 N N . LEU A 1 97 ? 6.487 -1.368 -16.632 1.00 92.56 97 LEU A N 1
ATOM 746 C CA . LEU A 1 97 ? 6.045 -1.780 -17.961 1.00 92.56 97 LEU A CA 1
ATOM 747 C C . LEU A 1 97 ? 4.521 -1.674 -18.074 1.00 92.56 97 LEU A C 1
ATOM 749 O O . LEU A 1 97 ? 3.781 -2.410 -17.413 1.00 92.56 97 LEU A O 1
ATOM 753 N N . HIS A 1 98 ? 4.064 -0.778 -18.946 1.00 90.56 98 HIS A N 1
ATOM 754 C CA . HIS A 1 98 ? 2.655 -0.656 -19.303 1.00 90.56 98 HIS A CA 1
ATOM 755 C C . HIS A 1 98 ? 2.145 -1.900 -20.047 1.00 90.56 98 HIS A C 1
ATOM 757 O O . HIS A 1 98 ? 2.905 -2.610 -20.709 1.00 90.56 98 HIS A O 1
ATOM 763 N N . GLU A 1 99 ? 0.847 -2.173 -19.902 1.00 89.88 99 GLU A N 1
ATOM 764 C CA . GLU A 1 99 ? 0.181 -3.385 -20.404 1.00 89.88 99 GLU A CA 1
ATOM 765 C C . GLU A 1 99 ? 0.283 -3.580 -21.922 1.00 89.88 99 GLU A C 1
ATOM 767 O O . GLU A 1 99 ? 0.351 -4.707 -22.406 1.00 89.88 99 GLU A O 1
ATOM 772 N N . ASP A 1 100 ? 0.374 -2.485 -22.672 1.00 91.88 100 ASP A N 1
ATOM 773 C CA . ASP A 1 100 ? 0.569 -2.455 -24.121 1.00 91.88 100 ASP A CA 1
ATOM 774 C C . ASP A 1 100 ? 1.962 -2.945 -24.554 1.00 91.88 100 ASP A C 1
ATOM 776 O O . ASP A 1 100 ? 2.168 -3.267 -25.724 1.00 91.88 100 ASP A O 1
ATOM 780 N N . LYS A 1 101 ? 2.911 -3.043 -23.615 1.00 90.12 101 LYS A N 1
ATOM 781 C CA . LYS A 1 101 ? 4.312 -3.424 -23.853 1.00 90.12 101 LYS A CA 1
ATOM 782 C C . LYS A 1 101 ? 4.709 -4.729 -23.169 1.00 90.12 101 LYS A C 1
ATOM 784 O O . LYS A 1 101 ? 5.893 -4.979 -22.964 1.00 90.12 101 LYS A O 1
ATOM 789 N N . TRP A 1 102 ? 3.758 -5.592 -22.816 1.00 92.88 102 TRP A N 1
ATOM 790 C CA . TRP A 1 102 ? 4.049 -6.905 -22.221 1.00 92.88 102 TRP A CA 1
ATOM 791 C C . TRP A 1 102 ? 4.513 -7.941 -23.259 1.00 92.88 102 TRP A C 1
ATOM 793 O O . TRP A 1 102 ? 3.961 -9.036 -23.367 1.00 92.88 102 TRP A O 1
ATOM 803 N N . THR A 1 103 ? 5.538 -7.603 -24.041 1.00 95.81 103 THR A N 1
ATOM 804 C CA . THR A 1 103 ? 6.239 -8.545 -24.920 1.00 95.81 103 THR A CA 1
ATOM 805 C C . THR A 1 103 ? 7.468 -9.105 -24.212 1.00 95.81 103 THR A C 1
ATOM 807 O O . THR A 1 103 ? 8.035 -8.470 -23.323 1.00 95.81 103 THR A O 1
ATOM 810 N N . ILE A 1 104 ? 7.896 -10.308 -24.601 1.00 95.69 104 ILE A N 1
ATOM 811 C CA . ILE A 1 104 ? 9.080 -10.953 -24.009 1.00 95.69 104 ILE A CA 1
ATOM 812 C C . ILE A 1 104 ? 10.316 -10.056 -24.162 1.00 95.69 104 ILE A C 1
ATOM 814 O O . ILE A 1 104 ? 11.069 -9.899 -23.203 1.00 95.69 104 ILE A O 1
ATOM 818 N N . ASP A 1 105 ? 10.479 -9.428 -25.327 1.00 95.69 105 ASP A N 1
ATOM 819 C CA . ASP A 1 105 ? 11.620 -8.560 -25.624 1.00 95.69 105 ASP A CA 1
ATOM 820 C C . ASP A 1 105 ? 11.638 -7.319 -24.720 1.00 95.69 105 ASP A C 1
ATOM 822 O O . ASP A 1 105 ? 12.644 -7.046 -24.070 1.00 95.69 105 ASP A O 1
ATOM 826 N N . ALA A 1 106 ? 10.501 -6.632 -24.569 1.00 93.75 106 ALA A N 1
ATOM 827 C CA . ALA A 1 106 ? 10.398 -5.455 -23.705 1.00 93.75 106 ALA A CA 1
ATOM 828 C C . ALA A 1 106 ? 10.616 -5.794 -22.219 1.00 93.75 106 ALA A C 1
ATOM 830 O O . ALA A 1 106 ? 11.223 -5.019 -21.478 1.00 93.75 106 ALA A O 1
ATOM 831 N N . ILE A 1 107 ? 10.156 -6.969 -21.774 1.00 94.25 107 ILE A N 1
ATOM 832 C CA . ILE A 1 107 ? 10.428 -7.467 -20.419 1.00 94.25 107 ILE A CA 1
ATOM 833 C C . ILE A 1 107 ? 11.929 -7.722 -20.238 1.00 94.25 107 ILE A C 1
ATOM 835 O O . ILE A 1 107 ? 12.497 -7.317 -19.223 1.00 94.25 107 ILE A O 1
ATOM 839 N N . ALA A 1 108 ? 12.585 -8.364 -21.208 1.00 94.62 108 ALA A N 1
ATOM 840 C CA . ALA A 1 108 ? 14.019 -8.632 -21.153 1.00 94.62 108 ALA A CA 1
ATOM 841 C C . ALA A 1 108 ? 14.845 -7.335 -21.122 1.00 94.62 108 ALA A C 1
ATOM 843 O O . ALA A 1 108 ? 15.759 -7.216 -20.303 1.00 94.62 108 ALA A O 1
ATOM 844 N N . GLU A 1 109 ? 14.489 -6.350 -21.948 1.00 92.75 109 GLU A N 1
ATOM 845 C CA . GLU A 1 109 ? 15.108 -5.020 -21.960 1.00 92.75 109 GLU A CA 1
ATOM 846 C C . GLU A 1 109 ? 14.933 -4.298 -20.618 1.00 92.75 109 GLU A C 1
ATOM 848 O O . GLU A 1 109 ? 15.902 -3.784 -20.060 1.00 92.75 109 GLU A O 1
ATOM 853 N N . SER A 1 110 ? 13.723 -4.315 -20.047 1.00 91.69 110 SER A N 1
ATOM 854 C CA . SER A 1 110 ? 13.443 -3.695 -18.746 1.00 91.69 110 SER A CA 1
ATOM 855 C C . SER A 1 110 ? 14.242 -4.338 -17.608 1.00 91.69 110 SER A C 1
ATOM 857 O O . SER A 1 110 ? 14.790 -3.630 -16.762 1.00 91.69 110 SER A O 1
ATOM 859 N N . ILE A 1 111 ? 14.384 -5.669 -17.609 1.00 91.94 111 ILE A N 1
ATOM 860 C CA . ILE A 1 111 ? 15.226 -6.373 -16.632 1.00 91.94 111 ILE A CA 1
ATOM 861 C C . ILE A 1 111 ? 16.685 -5.933 -16.777 1.00 91.94 111 ILE A C 1
ATOM 863 O O . ILE A 1 111 ? 17.321 -5.606 -15.778 1.00 91.94 111 ILE A O 1
ATOM 867 N N . GLN A 1 112 ? 17.216 -5.890 -18.003 1.00 91.31 112 GLN A N 1
ATOM 868 C CA . GLN A 1 112 ? 18.598 -5.470 -18.254 1.00 91.31 112 GLN A CA 1
ATOM 869 C C . GLN A 1 112 ? 18.849 -4.023 -17.817 1.00 91.31 112 GLN A C 1
ATOM 871 O O . GLN A 1 112 ? 19.857 -3.753 -17.166 1.00 91.31 112 GLN A O 1
ATOM 876 N N . ALA A 1 113 ? 17.913 -3.117 -18.107 1.00 88.56 113 ALA A N 1
ATOM 877 C CA . ALA A 1 113 ? 17.973 -1.722 -17.679 1.00 88.56 113 ALA A CA 1
ATOM 878 C C . ALA A 1 113 ? 17.893 -1.561 -16.149 1.00 88.56 113 ALA A C 1
ATOM 880 O O . ALA A 1 113 ? 18.490 -0.640 -15.598 1.00 88.56 113 ALA A O 1
ATOM 881 N N . GLY A 1 114 ? 17.191 -2.461 -15.451 1.00 87.56 114 GLY A N 1
ATOM 882 C CA . GLY A 1 114 ? 17.032 -2.417 -13.997 1.00 87.56 114 GLY A CA 1
ATOM 883 C C . GLY A 1 114 ? 18.213 -2.971 -13.191 1.00 87.56 114 GLY A C 1
ATOM 884 O O . GLY A 1 114 ? 18.370 -2.613 -12.026 1.00 87.56 114 GLY A O 1
ATOM 885 N N . ILE A 1 115 ? 19.058 -3.829 -13.775 1.00 87.94 115 ILE A N 1
ATOM 886 C CA . ILE A 1 115 ? 20.182 -4.470 -13.063 1.00 87.94 115 ILE A CA 1
ATOM 887 C C . ILE A 1 115 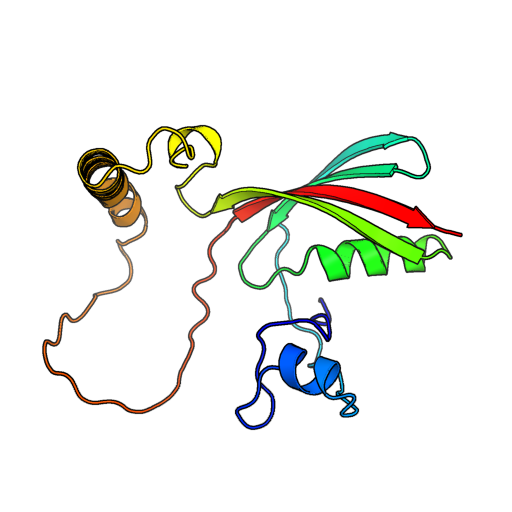? 21.177 -3.455 -12.462 1.00 87.94 115 ILE A C 1
ATOM 889 O O . ILE A 1 115 ? 21.525 -3.622 -11.291 1.00 87.94 115 ILE A O 1
ATOM 893 N N . PRO A 1 116 ? 21.626 -2.403 -13.176 1.00 87.50 116 PRO A N 1
ATOM 894 C CA . PRO A 1 116 ? 22.556 -1.418 -12.617 1.00 87.50 116 PRO A CA 1
ATOM 895 C C . PRO A 1 116 ? 22.031 -0.721 -11.356 1.00 87.50 116 PRO A C 1
ATOM 897 O O . PRO A 1 116 ? 22.788 -0.509 -10.411 1.00 87.50 116 PRO A O 1
ATOM 900 N N . LEU A 1 117 ? 20.725 -0.453 -11.289 1.00 83.00 117 LEU A N 1
ATOM 901 C CA . LEU A 1 117 ? 20.082 0.228 -10.158 1.00 83.00 117 LEU A CA 1
ATOM 902 C C . LEU A 1 117 ? 20.156 -0.577 -8.856 1.00 83.00 117 LEU A C 1
ATOM 904 O O . LEU A 1 117 ? 20.156 -0.009 -7.770 1.00 83.00 117 LEU A O 1
ATOM 908 N N . LEU A 1 118 ? 20.257 -1.903 -8.958 1.00 79.19 118 LEU A N 1
ATOM 909 C CA . LEU A 1 118 ? 20.415 -2.793 -7.807 1.00 79.19 118 LEU A CA 1
ATOM 910 C C . LEU A 1 118 ? 21.842 -2.772 -7.245 1.00 79.19 118 LEU A C 1
ATOM 912 O O . LEU A 1 118 ? 22.063 -3.157 -6.096 1.00 79.19 118 LEU A O 1
ATOM 916 N N . THR A 1 119 ? 22.827 -2.370 -8.054 1.00 63.09 119 THR A N 1
ATOM 917 C CA . THR A 1 119 ? 24.242 -2.470 -7.678 1.00 63.09 119 THR A CA 1
ATOM 918 C C . THR A 1 119 ? 24.704 -1.327 -6.779 1.00 63.09 119 THR A C 1
ATOM 920 O O . THR A 1 119 ? 25.557 -1.561 -5.920 1.00 63.09 119 THR A O 1
ATOM 923 N N . GLU A 1 120 ? 24.082 -0.148 -6.864 1.00 54.78 120 GLU A N 1
ATOM 924 C CA . GLU A 1 120 ? 24.459 1.022 -6.056 1.00 54.78 120 GLU A CA 1
ATOM 925 C C . GLU A 1 120 ? 24.101 0.888 -4.560 1.00 54.78 120 GLU A C 1
ATOM 927 O O . GLU A 1 120 ? 24.770 1.482 -3.717 1.00 54.78 120 GLU A O 1
ATOM 932 N N . GLU A 1 121 ? 23.149 0.022 -4.185 1.00 52.44 121 GLU A N 1
ATOM 933 C CA . GLU A 1 121 ? 22.835 -0.289 -2.773 1.00 52.44 121 GLU A CA 1
ATOM 934 C C . GLU A 1 121 ? 23.702 -1.419 -2.178 1.00 52.44 121 GLU A C 1
ATOM 936 O O . GLU A 1 121 ? 23.685 -1.666 -0.970 1.00 52.44 121 GLU A O 1
ATOM 941 N N . SER A 1 122 ? 24.484 -2.131 -2.997 1.00 42.06 122 SER A N 1
ATOM 942 C CA . SER A 1 122 ? 25.095 -3.414 -2.610 1.00 42.06 122 SER A CA 1
ATOM 943 C C . SER A 1 122 ? 26.574 -3.355 -2.208 1.00 42.06 122 SER A C 1
ATOM 945 O O . SER A 1 122 ? 27.235 -4.391 -2.122 1.00 42.06 122 SER A O 1
ATOM 947 N N . THR A 1 123 ? 27.086 -2.191 -1.794 1.00 35.88 123 THR A N 1
ATOM 948 C CA . THR A 1 123 ? 28.366 -2.125 -1.051 1.00 35.88 123 THR A CA 1
ATOM 949 C C . THR A 1 123 ? 28.199 -2.491 0.433 1.00 35.88 123 THR A C 1
ATOM 951 O O . THR A 1 123 ? 28.880 -1.938 1.284 1.00 35.88 123 THR A O 1
ATOM 954 N N . ALA A 1 124 ? 27.290 -3.411 0.784 1.00 43.19 124 ALA A N 1
ATOM 955 C CA . ALA A 1 124 ? 27.234 -4.040 2.109 1.00 43.19 124 ALA A CA 1
ATOM 956 C C . ALA A 1 124 ? 26.300 -5.268 2.160 1.00 43.19 124 ALA A C 1
ATOM 958 O O . ALA A 1 124 ? 25.382 -5.299 2.972 1.00 43.19 124 ALA A O 1
ATOM 959 N N . LYS A 1 125 ? 26.517 -6.304 1.335 1.00 37.06 125 LYS A N 1
ATOM 960 C CA . LYS A 1 125 ? 26.294 -7.720 1.726 1.00 37.06 125 LYS A CA 1
ATOM 961 C C . LYS A 1 125 ? 26.691 -8.666 0.594 1.00 37.06 125 LYS A C 1
ATOM 963 O O . LYS A 1 125 ? 26.090 -8.711 -0.469 1.00 37.06 125 LYS A O 1
ATOM 968 N N . LYS A 1 126 ? 27.729 -9.448 0.877 1.00 30.38 126 LYS A N 1
ATOM 969 C CA . LYS A 1 126 ? 28.276 -10.528 0.056 1.00 30.38 126 LYS A CA 1
ATOM 970 C C . LYS A 1 126 ? 27.184 -11.566 -0.240 1.00 30.38 126 LYS A C 1
ATOM 972 O O . LYS A 1 126 ? 26.825 -12.339 0.644 1.00 30.38 126 LYS A O 1
ATOM 977 N N . ILE A 1 127 ? 26.675 -11.595 -1.469 1.00 33.50 127 ILE A N 1
ATOM 978 C CA . ILE A 1 127 ? 25.844 -12.698 -1.958 1.00 33.50 127 ILE A CA 1
ATOM 979 C C . ILE A 1 127 ? 26.789 -13.877 -2.222 1.00 33.50 127 ILE A C 1
ATOM 981 O O . ILE A 1 127 ? 27.616 -13.831 -3.131 1.00 33.50 127 ILE A O 1
ATOM 985 N N . LYS A 1 128 ? 26.711 -14.923 -1.390 1.00 27.56 128 LYS A N 1
ATOM 986 C CA . LYS A 1 128 ? 27.236 -16.246 -1.744 1.00 27.56 128 LYS A CA 1
ATOM 987 C C . LYS A 1 128 ? 26.284 -16.842 -2.775 1.00 27.56 128 LYS A C 1
ATOM 989 O O . LYS A 1 128 ? 25.142 -17.154 -2.450 1.00 27.56 128 LYS A O 1
ATOM 994 N N . LEU A 1 129 ? 26.751 -16.962 -4.011 1.00 30.12 129 LEU A N 1
ATOM 995 C CA . LEU A 1 129 ? 26.084 -17.756 -5.031 1.00 30.12 129 LEU A CA 1
ATOM 996 C C . LEU A 1 129 ? 26.468 -19.222 -4.806 1.00 30.12 129 LEU A C 1
ATOM 998 O O . LEU A 1 129 ? 27.451 -19.692 -5.370 1.00 30.12 129 LEU A O 1
ATOM 1002 N N . ASP A 1 130 ? 25.718 -19.922 -3.958 1.00 27.88 130 ASP A N 1
ATOM 1003 C CA . ASP A 1 130 ? 25.835 -21.373 -3.826 1.00 27.88 130 ASP A CA 1
ATOM 1004 C C . ASP A 1 130 ? 24.736 -22.027 -4.676 1.00 27.88 130 ASP A C 1
ATOM 1006 O O . ASP A 1 130 ? 23.569 -22.125 -4.298 1.00 27.88 130 ASP A O 1
ATOM 1010 N N . THR A 1 131 ? 25.124 -22.444 -5.882 1.00 37.34 131 THR A N 1
ATOM 1011 C CA . THR A 1 131 ? 24.359 -23.349 -6.740 1.00 37.34 131 THR A CA 1
ATOM 1012 C C . THR A 1 131 ? 24.274 -24.709 -6.058 1.00 37.34 131 THR A C 1
ATOM 1014 O O . THR A 1 131 ? 25.212 -25.485 -6.186 1.00 37.34 131 THR A O 1
ATOM 1017 N N . THR A 1 132 ? 23.181 -25.022 -5.356 1.00 28.12 132 THR A N 1
ATOM 1018 C CA . THR A 1 132 ? 22.600 -26.379 -5.243 1.00 28.12 132 THR A CA 1
ATOM 1019 C C . THR A 1 132 ? 21.170 -26.267 -4.692 1.00 28.12 132 THR A C 1
ATOM 1021 O O . THR A 1 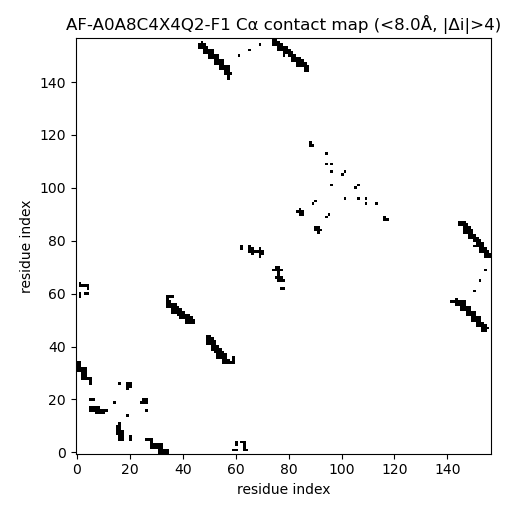132 ? 20.938 -25.603 -3.686 1.00 28.12 132 THR A O 1
ATOM 1024 N N . CYS A 1 133 ? 20.202 -26.898 -5.365 1.00 36.16 133 CYS A N 1
ATOM 1025 C CA . CYS A 1 133 ? 18.844 -27.095 -4.854 1.00 36.16 133 CYS A CA 1
ATOM 1026 C C . CYS A 1 133 ? 18.866 -28.051 -3.657 1.00 36.16 133 CYS A C 1
ATOM 1028 O O . CYS A 1 133 ? 19.135 -29.224 -3.866 1.00 36.16 133 CYS A O 1
ATOM 1030 N N . ASP A 1 134 ? 18.518 -27.560 -2.466 1.00 27.27 134 ASP A N 1
ATOM 1031 C CA . ASP A 1 134 ? 17.836 -28.317 -1.408 1.00 27.27 134 ASP A CA 1
ATOM 1032 C C . ASP A 1 134 ? 17.209 -27.332 -0.393 1.00 27.27 134 ASP A C 1
ATOM 1034 O O . ASP A 1 134 ? 17.844 -26.384 0.064 1.00 27.27 134 ASP A O 1
ATOM 1038 N N . ILE A 1 135 ? 15.924 -27.521 -0.075 1.00 35.41 135 ILE A N 1
ATOM 1039 C CA . ILE A 1 135 ? 15.140 -26.774 0.935 1.00 35.41 135 ILE A CA 1
ATOM 1040 C C . ILE A 1 135 ? 15.294 -27.556 2.257 1.00 35.41 135 ILE A C 1
ATOM 1042 O O . ILE A 1 135 ? 15.020 -28.757 2.205 1.00 35.41 135 ILE A O 1
ATOM 1046 N N . PRO A 1 136 ? 15.657 -26.977 3.436 1.00 35.78 136 PRO A N 1
ATOM 1047 C CA . PRO A 1 136 ? 14.741 -26.087 4.171 1.00 35.78 136 PRO A CA 1
ATOM 1048 C C . PRO A 1 136 ? 15.332 -25.056 5.175 1.00 35.78 136 PRO A C 1
ATOM 1050 O O . PRO A 1 136 ? 16.474 -25.121 5.605 1.00 35.78 136 PRO A O 1
ATOM 1053 N N . GLN A 1 137 ? 14.402 -24.211 5.648 1.00 24.88 137 GLN A N 1
ATOM 1054 C CA . GLN A 1 137 ? 14.330 -23.442 6.908 1.00 24.88 137 GLN A CA 1
ATOM 1055 C C . GLN A 1 137 ? 14.630 -21.929 6.902 1.00 24.88 137 GLN A C 1
ATOM 1057 O O . GLN A 1 137 ? 15.729 -21.456 6.650 1.00 24.88 137 GLN A O 1
ATOM 1062 N N . SER A 1 138 ? 13.539 -21.220 7.226 1.00 38.34 138 SER A N 1
ATOM 1063 C CA . SER A 1 138 ? 13.390 -19.991 8.015 1.00 38.34 138 SER A CA 1
ATOM 1064 C C . SER A 1 138 ? 14.647 -19.209 8.384 1.00 38.34 138 SER A C 1
ATOM 1066 O O . SER A 1 138 ? 15.388 -19.632 9.260 1.00 38.34 138 SER A O 1
ATOM 1068 N N . ASP A 1 139 ? 14.746 -18.004 7.823 1.00 26.38 139 ASP A N 1
ATOM 1069 C CA . ASP A 1 139 ? 14.753 -16.747 8.580 1.00 26.38 139 ASP A CA 1
ATOM 1070 C C . ASP A 1 139 ? 14.537 -15.579 7.600 1.00 26.38 139 ASP A C 1
ATOM 1072 O O . ASP A 1 139 ? 15.416 -15.213 6.821 1.00 26.38 139 ASP A O 1
ATOM 1076 N N . GLU A 1 140 ? 13.331 -14.998 7.588 1.00 28.91 140 GLU A N 1
ATOM 1077 C CA . GLU A 1 140 ? 13.065 -13.778 6.813 1.00 28.91 140 GLU A CA 1
ATOM 1078 C C . GLU A 1 140 ? 13.636 -12.578 7.576 1.00 28.91 140 GLU A C 1
ATOM 1080 O O . GLU A 1 140 ? 12.968 -11.947 8.398 1.00 28.91 140 GLU A O 1
ATOM 1085 N N . SER A 1 141 ? 14.899 -12.263 7.287 1.00 28.20 141 SER A N 1
ATOM 1086 C CA . SER A 1 141 ? 15.406 -10.906 7.471 1.00 28.20 141 SER A CA 1
ATOM 1087 C C . SER A 1 141 ? 14.626 -9.982 6.535 1.00 28.20 141 SER A C 1
ATOM 1089 O O . SER A 1 141 ? 14.644 -10.126 5.313 1.00 28.20 141 SER A O 1
ATOM 1091 N N . ASN A 1 142 ? 13.856 -9.077 7.131 1.00 35.19 142 ASN A N 1
ATOM 1092 C CA . ASN A 1 142 ? 13.078 -8.089 6.405 1.00 35.19 142 ASN A CA 1
ATOM 1093 C C . ASN A 1 142 ? 14.080 -7.100 5.789 1.00 35.19 142 ASN A C 1
ATOM 1095 O O . ASN A 1 142 ? 14.729 -6.348 6.511 1.00 35.19 142 ASN A O 1
ATOM 1099 N N . VAL A 1 143 ? 14.279 -7.164 4.473 1.00 40.16 143 VAL A N 1
ATOM 1100 C CA . VAL A 1 143 ? 15.016 -6.127 3.746 1.00 40.16 143 VAL A CA 1
ATOM 1101 C C . VAL A 1 143 ? 14.128 -4.888 3.776 1.00 40.16 143 VAL A C 1
ATOM 1103 O O . VAL A 1 143 ? 13.059 -4.873 3.159 1.00 40.16 143 VAL A O 1
ATOM 1106 N N . ASP A 1 144 ? 14.519 -3.890 4.563 1.00 44.69 144 ASP A N 1
ATOM 1107 C CA . ASP A 1 144 ? 13.782 -2.639 4.701 1.00 44.69 144 ASP A CA 1
ATOM 1108 C C . ASP A 1 144 ? 13.953 -1.812 3.423 1.00 44.69 144 ASP A C 1
ATOM 1110 O O . ASP A 1 144 ? 14.812 -0.949 3.323 1.00 44.69 144 ASP A O 1
ATOM 1114 N N . GLY A 1 145 ? 13.144 -2.122 2.411 1.00 56.28 145 GLY A N 1
ATOM 1115 C CA . GLY A 1 145 ? 13.032 -1.292 1.220 1.00 56.28 145 GLY A CA 1
ATOM 1116 C C . GLY A 1 145 ? 12.234 -0.035 1.546 1.00 56.28 145 GLY A C 1
ATOM 1117 O O . GLY A 1 145 ? 11.051 -0.127 1.891 1.00 56.28 145 GLY A O 1
ATOM 1118 N N . GLU A 1 146 ? 12.871 1.124 1.424 1.00 69.56 146 GLU A N 1
ATOM 1119 C CA . GLU A 1 146 ? 12.194 2.417 1.461 1.00 69.56 146 GLU A CA 1
ATOM 1120 C C . GLU A 1 146 ? 11.274 2.542 0.238 1.00 69.56 146 GLU A C 1
ATOM 1122 O O . GLU A 1 146 ? 11.595 2.107 -0.874 1.00 69.56 146 GLU A O 1
ATOM 1127 N N . GLY A 1 147 ? 10.069 3.067 0.438 1.00 77.19 147 GLY A N 1
ATOM 1128 C CA . GLY A 1 147 ? 9.097 3.192 -0.636 1.00 77.19 147 GLY A CA 1
ATOM 1129 C C . GLY A 1 147 ? 8.144 4.355 -0.437 1.00 77.19 147 GLY A C 1
ATOM 1130 O O . GLY A 1 147 ? 7.516 4.492 0.617 1.00 77.19 147 GLY A O 1
ATOM 1131 N N . THR A 1 148 ? 7.980 5.131 -1.503 1.00 86.56 148 THR A N 1
ATOM 1132 C CA . THR A 1 148 ? 6.983 6.196 -1.599 1.00 86.56 148 THR A CA 1
ATOM 1133 C C . THR A 1 148 ? 5.650 5.618 -2.076 1.00 86.56 148 THR A C 1
ATOM 1135 O O . THR A 1 148 ? 5.576 4.783 -2.990 1.00 86.56 148 THR A O 1
ATOM 1138 N N . LYS A 1 149 ? 4.573 6.005 -1.396 1.00 89.88 149 LYS A N 1
ATOM 1139 C CA . LYS A 1 149 ? 3.203 5.563 -1.636 1.00 89.88 149 LYS A CA 1
ATOM 1140 C C . LYS A 1 149 ? 2.280 6.770 -1.558 1.00 89.88 149 LYS A C 1
ATOM 1142 O O . LYS A 1 149 ? 2.155 7.382 -0.503 1.00 89.88 149 LYS A O 1
ATOM 1147 N N . THR A 1 150 ? 1.539 7.001 -2.628 1.00 82.19 150 THR A N 1
ATOM 1148 C CA . THR A 1 150 ? 0.447 7.969 -2.652 1.00 82.19 150 THR A CA 1
ATOM 1149 C C . THR A 1 150 ? -0.869 7.243 -2.403 1.00 82.19 150 THR A C 1
ATOM 1151 O O . THR A 1 150 ? -1.159 6.196 -2.994 1.00 82.19 150 THR A O 1
ATOM 1154 N N . ILE A 1 151 ? -1.677 7.765 -1.489 1.00 90.88 151 ILE A N 1
ATOM 1155 C CA . ILE A 1 151 ? -2.864 7.081 -0.973 1.00 90.88 151 ILE A CA 1
ATOM 1156 C C . ILE A 1 151 ? -4.055 8.043 -1.017 1.00 90.88 151 ILE A C 1
ATOM 1158 O O . ILE A 1 151 ? -3.932 9.196 -0.621 1.00 90.88 151 ILE A O 1
ATOM 1162 N N . GLU A 1 152 ? -5.221 7.561 -1.442 1.00 82.88 152 GLU A N 1
ATOM 1163 C CA . GLU A 1 152 ? -6.507 8.262 -1.334 1.00 82.88 152 GLU A CA 1
ATOM 1164 C C . GLU A 1 152 ? -7.387 7.507 -0.329 1.00 82.88 152 GLU A C 1
ATOM 1166 O O . GLU A 1 152 ? -7.714 6.324 -0.512 1.00 82.88 152 GLU A O 1
ATOM 1171 N N . GLY A 1 153 ? -7.746 8.185 0.756 1.00 79.69 153 GLY A N 1
ATOM 1172 C CA . GLY A 1 153 ? -8.622 7.699 1.814 1.00 79.69 153 GLY A CA 1
ATOM 1173 C C . GLY A 1 153 ? -10.035 8.268 1.705 1.00 79.69 153 GLY A C 1
ATOM 1174 O O . GLY A 1 153 ? -10.249 9.344 1.147 1.00 79.69 153 GLY A O 1
ATOM 1175 N N . LYS A 1 154 ? -11.004 7.535 2.259 1.00 84.44 154 LYS A N 1
ATOM 1176 C CA . LYS A 1 154 ? -12.388 7.977 2.452 1.00 84.44 154 LYS A CA 1
ATOM 1177 C C . LYS A 1 154 ? -12.781 7.783 3.913 1.00 84.44 154 LYS A C 1
ATOM 1179 O O . LYS A 1 154 ? -12.534 6.714 4.469 1.00 84.44 154 LYS A O 1
ATOM 1184 N N . VAL A 1 155 ? -13.389 8.806 4.500 1.00 87.81 155 VAL A N 1
ATOM 1185 C CA . VAL A 1 155 ? -13.964 8.804 5.849 1.00 87.81 155 VAL A CA 1
ATOM 1186 C C . VAL A 1 155 ? -15.477 8.561 5.752 1.00 87.81 155 VAL A C 1
ATOM 1188 O O . VAL A 1 155 ? -16.149 9.135 4.900 1.00 87.81 155 VAL A O 1
ATOM 1191 N N . GLU A 1 156 ? -16.020 7.696 6.596 1.00 82.06 156 GLU A N 1
ATOM 1192 C CA . GLU A 1 156 ? -17.433 7.322 6.665 1.00 82.06 156 GLU A CA 1
ATOM 1193 C C . GLU A 1 156 ? -17.906 7.420 8.122 1.00 82.06 156 GLU A C 1
ATOM 1195 O O . GLU A 1 156 ? -17.311 6.816 9.018 1.00 82.06 156 GLU A O 1
ATOM 1200 N N . THR A 1 157 ? -18.949 8.218 8.359 1.00 76.62 157 THR A N 1
ATOM 1201 C CA . THR A 1 157 ? -19.554 8.475 9.679 1.00 76.62 157 THR A CA 1
ATOM 1202 C C . THR A 1 157 ? -20.701 7.531 9.978 1.00 76.62 157 THR A C 1
ATOM 1204 O O . THR A 1 157 ? -21.538 7.362 9.060 1.00 76.62 157 THR A O 1
#

Radius of gyration: 19.13 Å; Cα contacts (8 Å, |Δi|>4): 230; chains: 1; bounding box: 48×46×44 Å

Foldseek 3Di:
DFFDDLCDQDDDPNHGSNVCVVVVHDDDTDDDDDWDWPDWDWPDDDPQKTKIKTKTKFPDDPQRVQQVVLVVVVFGKGFPDKDFQDWQQDGCVPLDDDPVRPDPVSVVVSVVVCVVSVVVVPPPDDDDPDDDDDDDDDDDPGPITITIMMTMMGTGD

Solvent-accessible surface area (backbone atoms only — not comparable to full-atom values): 9482 Å² total; per-residue (Å²): 110,45,55,55,57,59,81,34,82,56,66,56,96,89,40,36,36,38,57,41,49,75,70,69,44,92,72,81,61,58,77,66,37,85,56,53,71,82,44,79,43,81,76,46,81,55,88,56,36,35,29,38,40,34,30,28,35,42,89,60,55,68,64,41,54,39,34,49,52,15,49,75,70,76,35,41,27,44,70,75,46,77,45,69,48,30,50,64,86,43,36,47,86,82,65,54,82,53,83,94,50,77,44,74,65,52,50,52,51,51,53,62,69,48,51,64,64,60,54,78,75,50,90,78,66,89,78,78,86,74,92,72,96,78,88,87,82,90,77,88,76,78,76,67,48,44,30,35,34,40,34,31,38,36,53,52,124

Organism: Erpetoichthys calabaricus (NCBI:txid27687)

Secondary structure (DSSP, 8-state):
-BPPPSSSS-EETTEEHHHHHHTT---PPPPPB---EEEEEEEEEETTEEEEEEEE-TT--HHHHHHHHHHHTTSEEEEEEEEE-EETTEEHHHH---GGG--HHHHHHHHHHHHHHHHTT-TT----------------------EEEEEEEEEE-